Protein AF-A0A973DMP0-F1 (afdb_monomer)

Structure (mmCIF, N/CA/C/O backbone):
data_AF-A0A973DMP0-F1
#
_entry.id   AF-A0A973DMP0-F1
#
loop_
_atom_site.group_PDB
_atom_site.id
_atom_site.type_symbol
_atom_site.label_atom_id
_atom_site.label_alt_id
_atom_site.label_comp_id
_atom_site.label_asym_id
_atom_site.label_entity_id
_atom_site.label_seq_id
_atom_site.pdbx_PDB_ins_code
_atom_site.Cartn_x
_atom_site.Cartn_y
_atom_site.Cartn_z
_atom_site.occupancy
_atom_site.B_iso_or_equiv
_atom_site.auth_seq_id
_atom_site.auth_comp_id
_atom_site.auth_asym_id
_atom_site.auth_atom_id
_atom_site.pdbx_PDB_model_num
ATOM 1 N N . MET A 1 1 ? 19.971 -9.559 -19.909 1.00 93.69 1 MET A N 1
ATOM 2 C CA . MET A 1 1 ? 19.507 -9.706 -18.511 1.00 93.69 1 MET A CA 1
ATOM 3 C C . MET A 1 1 ? 19.829 -8.471 -17.680 1.00 93.69 1 MET A C 1
ATOM 5 O O . MET A 1 1 ? 18.895 -7.848 -17.205 1.00 93.69 1 MET A O 1
ATOM 9 N N . LEU A 1 2 ? 21.101 -8.068 -17.560 1.00 97.75 2 LEU A N 1
ATOM 10 C CA . LEU A 1 2 ? 21.484 -6.875 -16.789 1.00 97.75 2 LEU A CA 1
ATOM 11 C C . LEU A 1 2 ? 20.758 -5.595 -17.243 1.00 97.75 2 LEU A C 1
ATOM 13 O O . LEU A 1 2 ? 20.191 -4.897 -16.412 1.00 97.75 2 LEU A O 1
ATOM 17 N N . GLU A 1 3 ? 20.702 -5.336 -18.551 1.00 98.12 3 GLU A N 1
ATOM 18 C CA . GLU A 1 3 ? 19.973 -4.172 -19.083 1.00 98.12 3 GLU A CA 1
ATOM 19 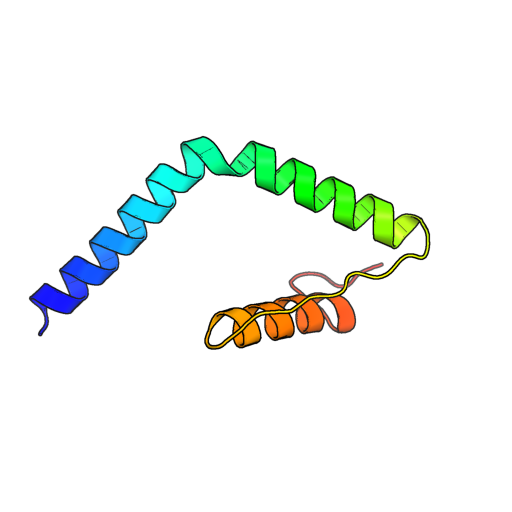C C . GLU A 1 3 ? 18.478 -4.214 -18.750 1.00 98.12 3 GLU A C 1
ATOM 21 O O . GLU A 1 3 ? 17.909 -3.213 -18.332 1.00 98.12 3 GLU A O 1
ATOM 26 N N . ARG A 1 4 ? 17.860 -5.401 -18.775 1.00 98.25 4 ARG A N 1
ATOM 27 C CA . ARG A 1 4 ? 16.447 -5.564 -18.410 1.00 98.25 4 ARG A CA 1
ATOM 28 C C . ARG A 1 4 ? 16.173 -5.262 -16.934 1.00 98.25 4 ARG A C 1
ATOM 30 O O . ARG A 1 4 ? 15.119 -4.727 -16.604 1.00 98.25 4 ARG A O 1
ATOM 37 N N . ILE A 1 5 ? 17.111 -5.607 -16.051 1.00 98.56 5 ILE A N 1
ATOM 38 C CA . ILE A 1 5 ? 17.023 -5.278 -14.622 1.00 98.56 5 ILE A CA 1
ATOM 39 C C . ILE A 1 5 ? 17.095 -3.761 -14.439 1.00 98.56 5 ILE A C 1
ATOM 41 O O . ILE A 1 5 ? 16.243 -3.196 -13.757 1.00 98.56 5 ILE A O 1
ATOM 45 N N . LYS A 1 6 ? 18.060 -3.099 -15.094 1.00 98.50 6 LYS A N 1
ATOM 46 C CA . LYS A 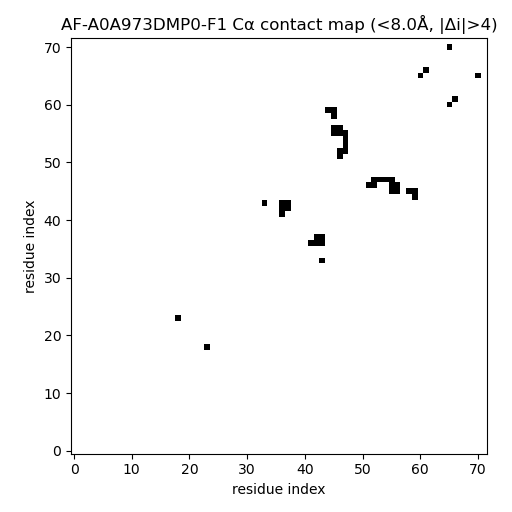1 6 ? 18.196 -1.636 -15.052 1.00 98.50 6 LYS A CA 1
ATOM 47 C C . LYS A 1 6 ? 16.926 -0.948 -15.545 1.00 98.50 6 LYS A C 1
ATOM 49 O O . LYS A 1 6 ? 16.395 -0.102 -14.837 1.00 98.50 6 LYS A O 1
ATOM 54 N N . GLU A 1 7 ? 16.406 -1.366 -16.700 1.00 98.62 7 GLU A N 1
ATOM 55 C CA . GLU A 1 7 ? 15.152 -0.851 -17.260 1.00 98.62 7 GLU A CA 1
ATOM 56 C C . GLU A 1 7 ? 13.989 -0.963 -16.266 1.00 98.62 7 GLU A C 1
ATOM 58 O O . GLU A 1 7 ? 13.287 0.018 -16.037 1.00 98.62 7 GLU A O 1
ATOM 63 N N . CYS A 1 8 ? 13.802 -2.131 -15.641 1.00 98.62 8 CYS A N 1
ATOM 64 C CA . CYS A 1 8 ? 12.730 -2.357 -14.669 1.00 98.62 8 CYS A CA 1
ATOM 65 C C . CYS A 1 8 ? 12.853 -1.426 -13.449 1.00 98.62 8 CYS A C 1
ATOM 67 O O . CYS A 1 8 ? 11.875 -0.806 -13.024 1.00 98.62 8 CYS A O 1
ATOM 69 N N . CYS A 1 9 ? 14.066 -1.270 -12.911 1.00 98.56 9 CYS A N 1
ATOM 70 C CA . CYS A 1 9 ? 14.318 -0.353 -11.802 1.00 98.56 9 CYS A CA 1
ATOM 71 C C . CYS A 1 9 ? 14.059 1.107 -12.201 1.00 98.56 9 CYS A C 1
ATOM 73 O O . CYS A 1 9 ? 13.389 1.823 -11.459 1.00 98.56 9 CYS A O 1
ATOM 75 N N . THR A 1 10 ? 14.527 1.540 -13.376 1.00 98.62 10 THR A N 1
ATOM 76 C CA . THR A 1 10 ? 14.283 2.895 -13.895 1.00 98.62 10 THR A CA 1
ATOM 77 C C . THR A 1 10 ? 12.791 3.163 -14.087 1.00 98.62 10 THR A C 1
ATOM 79 O O . THR A 1 10 ? 12.308 4.217 -13.685 1.00 98.62 10 THR A O 1
ATOM 82 N N . GLN A 1 11 ? 12.037 2.197 -14.619 1.00 98.69 11 GLN A N 1
ATOM 83 C CA . GLN A 1 11 ? 10.583 2.310 -14.747 1.00 98.69 11 GLN A CA 1
ATOM 84 C C . GLN A 1 11 ? 9.903 2.468 -13.383 1.00 98.69 11 GLN A C 1
ATOM 86 O O . GLN A 1 11 ? 9.088 3.371 -13.216 1.00 98.69 11 GLN A O 1
ATOM 91 N N . SER A 1 12 ? 10.282 1.664 -12.381 1.00 98.62 12 SER A N 1
ATOM 92 C CA . SER A 1 12 ? 9.736 1.800 -11.022 1.00 98.62 12 SER A CA 1
ATOM 93 C C . SER A 1 12 ? 10.032 3.168 -10.398 1.00 98.62 12 SER A C 1
ATOM 95 O O . SER A 1 12 ? 9.179 3.709 -9.695 1.00 98.62 12 SER A O 1
ATOM 97 N N . ILE A 1 13 ? 11.219 3.731 -10.649 1.00 98.62 13 ILE A N 1
ATOM 98 C CA . ILE A 1 13 ? 11.591 5.072 -10.177 1.00 98.62 13 ILE A CA 1
ATOM 99 C C . ILE A 1 13 ? 10.689 6.127 -10.818 1.00 98.62 13 ILE A C 1
ATOM 101 O O . ILE A 1 13 ? 10.105 6.923 -10.088 1.00 98.62 13 ILE A O 1
ATOM 105 N N . HIS A 1 14 ? 10.525 6.110 -12.144 1.00 98.50 14 HIS A N 1
ATOM 106 C CA . HIS A 1 14 ? 9.664 7.078 -12.829 1.00 98.50 14 HIS A CA 1
ATOM 107 C C . HIS A 1 14 ? 8.215 6.992 -12.345 1.00 98.50 14 HIS A C 1
ATOM 109 O O . HIS A 1 14 ? 7.656 8.007 -11.953 1.00 98.50 14 HIS A O 1
ATOM 115 N N . THR A 1 15 ? 7.646 5.787 -12.228 1.00 98.62 15 THR A N 1
ATOM 116 C CA . THR A 1 15 ? 6.284 5.622 -11.695 1.00 98.62 15 THR A CA 1
ATOM 117 C C . THR A 1 15 ? 6.131 6.209 -10.290 1.00 98.62 15 THR A C 1
ATOM 119 O O . THR A 1 15 ? 5.096 6.791 -9.979 1.00 98.62 15 THR A O 1
ATOM 122 N N . LYS A 1 16 ? 7.147 6.079 -9.427 1.00 98.62 16 LYS A N 1
ATOM 123 C CA . LYS A 1 16 ? 7.120 6.683 -8.087 1.00 98.62 16 LYS A CA 1
ATOM 124 C C . LYS A 1 16 ? 7.229 8.205 -8.138 1.00 98.62 16 LYS A C 1
ATOM 126 O O . LYS A 1 16 ? 6.549 8.855 -7.357 1.00 98.62 16 LYS A O 1
ATOM 131 N N . ILE A 1 17 ? 8.042 8.764 -9.036 1.00 98.31 17 ILE A N 1
ATOM 132 C CA . ILE A 1 17 ? 8.140 10.218 -9.234 1.00 98.31 17 ILE A CA 1
ATOM 133 C C . ILE A 1 17 ? 6.786 10.777 -9.688 1.00 98.31 17 ILE A C 1
ATOM 135 O O . ILE A 1 17 ? 6.272 11.688 -9.047 1.00 98.31 17 ILE A O 1
ATOM 139 N N . ASP A 1 18 ? 6.160 10.170 -10.696 1.00 98.12 18 ASP A N 1
ATOM 140 C CA . ASP A 1 18 ? 4.849 10.601 -11.201 1.00 98.12 18 ASP A CA 1
ATOM 141 C C . ASP A 1 18 ? 3.758 10.496 -10.114 1.00 98.12 18 ASP A C 1
ATOM 143 O O . ASP A 1 18 ? 2.874 11.347 -9.976 1.00 98.12 18 ASP A O 1
ATOM 147 N N . ALA A 1 19 ? 3.830 9.447 -9.289 1.00 98.38 19 ALA A N 1
ATOM 148 C CA . ALA A 1 19 ? 2.920 9.252 -8.169 1.00 98.38 19 ALA A CA 1
ATOM 149 C C . ALA A 1 19 ? 3.066 10.332 -7.082 1.00 98.38 19 ALA A C 1
ATOM 151 O O . ALA A 1 19 ? 2.064 10.696 -6.465 1.00 98.38 19 ALA A O 1
ATOM 152 N N . LEU A 1 20 ? 4.271 10.867 -6.849 1.00 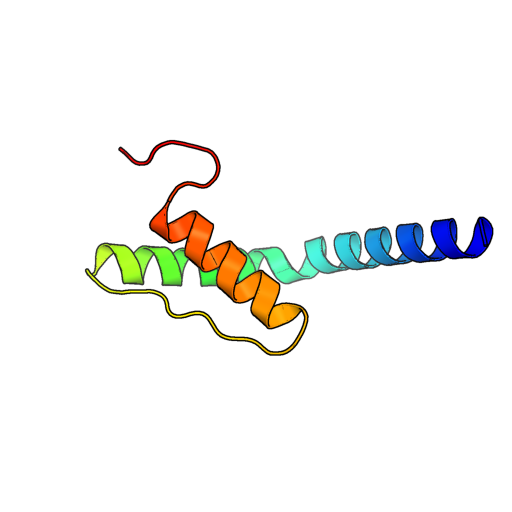97.94 20 LEU A N 1
ATOM 153 C CA . LEU A 1 20 ? 4.494 11.930 -5.859 1.00 97.94 20 LEU A CA 1
ATOM 154 C C . LEU A 1 20 ? 3.765 13.227 -6.217 1.00 97.94 20 LEU A C 1
ATOM 156 O O . LEU A 1 20 ? 3.402 13.977 -5.317 1.00 97.94 20 LEU A O 1
ATOM 160 N N . GLU A 1 21 ? 3.516 13.489 -7.497 1.00 95.81 21 GLU A N 1
ATOM 161 C CA . 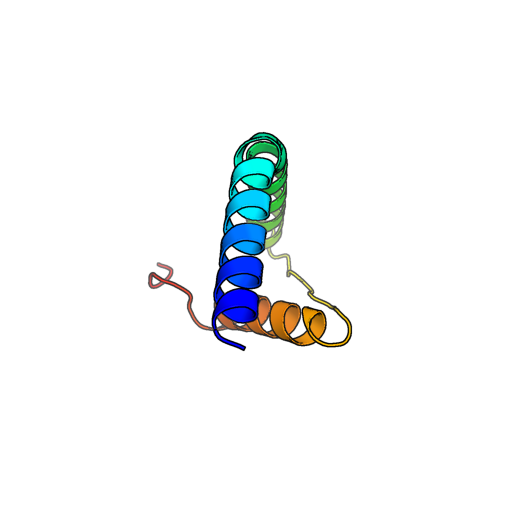GLU A 1 21 ? 2.809 14.701 -7.919 1.00 95.81 21 GLU A CA 1
ATOM 162 C C . GLU A 1 21 ? 1.290 14.599 -7.718 1.00 95.81 21 GLU A C 1
ATOM 164 O O . GLU A 1 21 ? 0.611 15.612 -7.555 1.00 95.81 21 GLU A O 1
ATOM 169 N N . THR A 1 22 ? 0.737 13.382 -7.716 1.00 96.56 22 THR A N 1
ATOM 170 C CA . THR A 1 22 ? -0.715 13.163 -7.851 1.00 96.56 22 THR A CA 1
ATOM 171 C C . THR A 1 22 ? -1.359 12.444 -6.669 1.00 96.56 22 THR A C 1
ATOM 173 O O . THR A 1 22 ? -2.515 12.713 -6.334 1.00 96.56 22 THR A O 1
ATOM 176 N N . LEU A 1 23 ? -0.641 11.534 -6.010 1.00 98.50 23 LEU A N 1
ATOM 177 C CA . LEU A 1 23 ? -1.198 10.690 -4.955 1.00 98.50 23 LEU A CA 1
ATOM 178 C C . LEU A 1 23 ? -1.208 11.292 -3.541 1.00 98.50 23 LEU A C 1
ATOM 180 O O . LEU A 1 23 ? -2.111 10.894 -2.798 1.00 98.50 23 LEU A O 1
ATOM 184 N N . PRO A 1 24 ? -0.317 12.222 -3.120 1.00 98.62 24 PRO A N 1
ATOM 185 C CA . PRO A 1 24 ? -0.282 12.660 -1.723 1.00 98.62 24 PRO A CA 1
ATOM 186 C C . PRO A 1 24 ? -1.629 13.143 -1.160 1.00 98.62 24 PRO A C 1
ATOM 188 O O . PRO A 1 24 ? -2.002 12.659 -0.091 1.00 98.62 24 PRO A O 1
ATOM 191 N N . PRO A 1 25 ? -2.434 13.966 -1.868 1.00 98.38 25 PRO A N 1
ATOM 192 C CA . PRO A 1 25 ? -3.739 14.384 -1.347 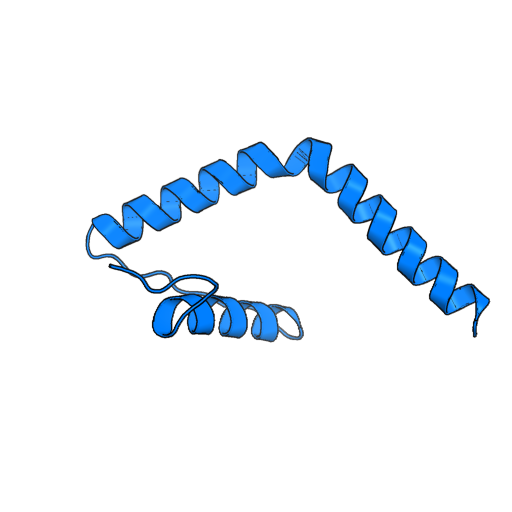1.00 98.38 25 PRO A CA 1
ATOM 193 C C . PRO A 1 25 ? -4.720 13.216 -1.151 1.00 98.38 25 PRO A C 1
ATOM 195 O O . PRO A 1 25 ? -5.531 13.211 -0.226 1.00 98.38 25 PRO A O 1
ATOM 198 N N . SER A 1 26 ? -4.651 12.198 -2.015 1.00 98.50 26 SER A N 1
ATOM 199 C CA . SER A 1 26 ? -5.506 11.009 -1.908 1.00 98.50 26 SER A CA 1
ATOM 200 C C . SER A 1 26 ? -5.060 10.090 -0.771 1.00 98.50 26 SER A C 1
ATOM 202 O O . SER A 1 26 ? -5.907 9.538 -0.069 1.00 98.50 26 SER A O 1
ATOM 204 N N . ILE A 1 27 ? -3.746 9.955 -0.566 1.00 98.69 27 ILE A N 1
ATOM 205 C CA . ILE A 1 27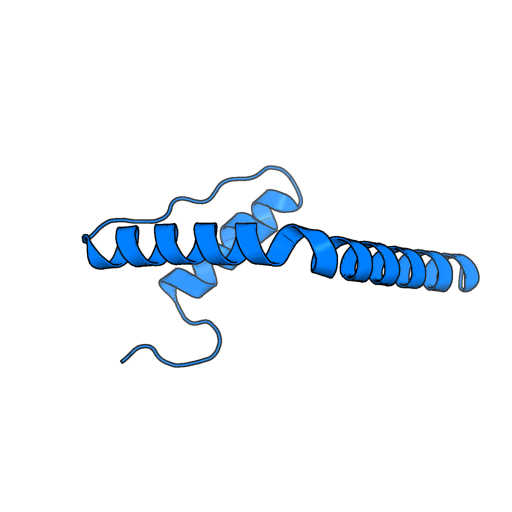 ? -3.162 9.188 0.541 1.00 98.69 27 ILE A CA 1
ATOM 206 C C . ILE A 1 27 ? -3.529 9.836 1.879 1.00 98.69 27 ILE A C 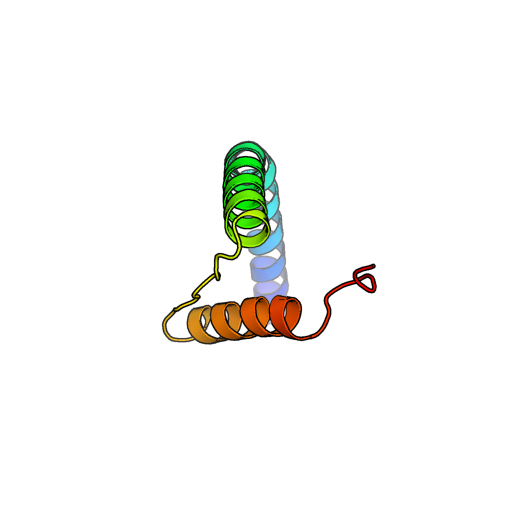1
ATOM 208 O O . ILE A 1 27 ? -4.028 9.142 2.762 1.00 98.69 27 ILE A O 1
ATOM 212 N N . GLU A 1 28 ? -3.361 11.155 2.012 1.00 98.69 28 GLU A N 1
ATOM 213 C CA . GLU A 1 28 ? -3.739 11.903 3.218 1.00 98.69 28 GLU A CA 1
ATOM 214 C C . GLU A 1 28 ? -5.226 11.715 3.537 1.00 98.69 28 GLU A C 1
ATOM 216 O O . GLU A 1 28 ? -5.592 11.339 4.652 1.00 98.69 28 GLU A O 1
ATOM 221 N N . LYS A 1 29 ? -6.095 11.888 2.535 1.00 98.69 29 LYS A N 1
ATOM 222 C CA . LYS A 1 29 ? -7.536 11.685 2.701 1.00 98.69 29 LYS A CA 1
ATOM 223 C C . LYS A 1 29 ? -7.869 10.263 3.163 1.00 98.69 29 LYS A C 1
ATOM 225 O O . LYS A 1 29 ? -8.675 10.097 4.079 1.00 98.69 29 LYS A O 1
ATOM 230 N N . ALA A 1 30 ? -7.269 9.244 2.547 1.00 98.62 30 ALA A N 1
ATOM 231 C CA . ALA A 1 30 ? -7.493 7.851 2.922 1.00 98.62 30 ALA A CA 1
ATOM 232 C C . ALA A 1 30 ? -7.014 7.564 4.354 1.00 98.62 30 ALA A C 1
ATOM 234 O O . ALA A 1 30 ? -7.744 6.942 5.126 1.00 98.62 30 ALA A O 1
ATOM 235 N N . ALA A 1 31 ? -5.840 8.076 4.733 1.00 98.44 31 ALA A N 1
ATOM 236 C CA . ALA A 1 31 ? -5.304 7.947 6.083 1.00 98.44 31 ALA A CA 1
ATOM 237 C C . ALA A 1 31 ? -6.238 8.585 7.122 1.00 98.44 31 ALA A C 1
ATOM 239 O O . ALA A 1 31 ? -6.579 7.945 8.116 1.00 98.44 31 ALA A O 1
ATOM 240 N N . MET A 1 32 ? -6.739 9.796 6.860 1.00 98.69 32 MET A N 1
ATOM 241 C CA . MET A 1 32 ? -7.686 10.468 7.756 1.00 98.69 32 MET A CA 1
ATOM 242 C C . MET A 1 32 ? -8.992 9.683 7.917 1.00 98.69 32 MET A C 1
ATOM 244 O O . MET A 1 32 ? -9.487 9.540 9.032 1.00 98.69 32 MET A O 1
ATOM 248 N N . MET A 1 33 ? -9.523 9.105 6.835 1.00 98.69 33 MET A N 1
ATOM 249 C CA . MET A 1 33 ? -10.709 8.241 6.904 1.00 98.69 33 MET A CA 1
ATOM 250 C C . MET A 1 33 ? -10.467 6.990 7.760 1.00 98.69 33 MET A C 1
ATOM 252 O O . MET A 1 33 ? -11.329 6.610 8.554 1.00 98.69 33 MET A O 1
ATOM 256 N N . MET A 1 34 ? -9.298 6.359 7.621 1.00 98.50 34 MET A N 1
ATOM 257 C CA . MET A 1 34 ? -8.909 5.190 8.415 1.00 98.50 34 MET A CA 1
ATOM 258 C C . MET A 1 34 ? -8.767 5.539 9.900 1.00 98.50 34 MET A C 1
ATOM 260 O O . MET A 1 34 ? -9.311 4.827 10.743 1.00 98.50 34 MET A O 1
ATOM 264 N N . VAL A 1 35 ? -8.115 6.661 10.223 1.00 97.75 35 VAL A N 1
ATOM 265 C CA . VAL A 1 35 ? -7.982 7.160 11.602 1.00 97.75 35 VAL A CA 1
ATOM 266 C C . VAL A 1 35 ? -9.353 7.427 12.216 1.00 97.75 35 VAL A C 1
ATOM 268 O O . VAL A 1 35 ? -9.637 6.933 13.305 1.00 97.75 35 VAL A O 1
ATOM 271 N N . SER A 1 36 ? -10.234 8.149 11.516 1.00 98.50 36 SER A N 1
ATOM 272 C CA . SER A 1 36 ? -11.592 8.413 12.006 1.00 98.50 36 SER A CA 1
ATOM 273 C C . SER A 1 36 ? -12.396 7.131 12.228 1.00 98.50 36 SER A C 1
ATOM 275 O O . SER A 1 36 ? -13.135 7.045 13.204 1.00 98.50 36 SER A O 1
ATOM 277 N N . CYS A 1 37 ? -12.245 6.126 11.359 1.00 98.56 37 CYS A N 1
ATOM 278 C CA . CYS A 1 37 ? -12.904 4.833 11.528 1.00 98.56 37 CYS A CA 1
ATOM 279 C C . CYS A 1 37 ? -12.450 4.130 12.812 1.00 98.56 37 CYS A C 1
ATOM 281 O O . CYS A 1 37 ? -13.292 3.681 13.584 1.00 98.56 37 CYS A O 1
ATOM 283 N N . LEU A 1 38 ? -11.140 4.065 13.056 1.00 97.06 38 LEU A N 1
ATOM 284 C CA . LEU A 1 38 ? -10.584 3.386 14.227 1.00 97.06 38 LEU A CA 1
ATOM 285 C C . LEU A 1 38 ? -10.891 4.127 15.536 1.00 97.06 38 LEU A C 1
ATOM 287 O O . LEU A 1 38 ? -11.207 3.482 16.528 1.00 97.06 38 LEU A O 1
ATOM 291 N N . LEU A 1 39 ? -10.860 5.465 15.538 1.00 97.00 39 LEU A N 1
ATOM 292 C CA . LEU A 1 39 ? -11.258 6.270 16.703 1.00 97.00 39 LEU A CA 1
ATOM 293 C C . LEU A 1 39 ? -12.756 6.159 17.027 1.00 97.00 39 LEU A C 1
ATOM 295 O O . LEU A 1 39 ? -13.154 6.421 18.156 1.00 97.00 39 LEU A O 1
ATOM 299 N N . GLY A 1 40 ? -13.582 5.792 16.046 1.00 98.25 40 GLY A N 1
ATOM 300 C CA . GLY A 1 40 ? -15.012 5.529 16.218 1.00 98.25 40 GLY A CA 1
ATOM 301 C C . GLY A 1 40 ? -15.342 4.072 16.553 1.00 98.25 40 GLY A C 1
ATOM 302 O O . GLY A 1 40 ? -16.426 3.622 16.187 1.00 98.25 40 GLY A O 1
ATOM 303 N N . ASP A 1 41 ? -14.406 3.323 17.149 1.00 97.75 41 ASP A N 1
ATOM 304 C CA . ASP A 1 41 ? -14.516 1.883 17.452 1.00 97.75 41 ASP A CA 1
ATOM 305 C C . ASP A 1 41 ? -14.833 0.999 16.225 1.00 97.75 41 ASP A C 1
ATOM 307 O O . ASP A 1 41 ? -15.358 -0.116 16.321 1.00 97.75 41 ASP A O 1
ATOM 311 N N . GLY A 1 42 ? -14.513 1.501 15.032 1.00 98.38 42 GLY A N 1
ATOM 312 C CA . GLY A 1 42 ? -14.629 0.781 13.775 1.00 98.38 42 GLY A CA 1
ATOM 313 C C . GLY A 1 42 ? -13.463 -0.177 13.527 1.00 98.38 42 GLY A C 1
ATOM 314 O O . GLY A 1 42 ? -12.516 -0.296 14.300 1.00 98.38 42 GLY A O 1
ATOM 315 N N . LYS A 1 43 ? -13.522 -0.873 12.389 1.00 97.94 43 LYS A N 1
ATOM 316 C CA . LYS A 1 43 ? -12.467 -1.783 11.925 1.00 97.94 43 LYS A CA 1
ATOM 317 C C . LYS A 1 43 ? -12.229 -1.610 10.434 1.00 97.94 43 LYS A C 1
ATOM 319 O O . LYS A 1 43 ? -13.167 -1.345 9.683 1.00 97.94 43 LYS A O 1
ATOM 324 N N . ILE A 1 44 ? -10.990 -1.828 10.011 1.00 98.44 44 ILE A N 1
ATOM 325 C CA . ILE A 1 44 ? -10.592 -1.772 8.605 1.00 98.44 44 ILE A CA 1
ATOM 326 C C . ILE A 1 44 ? -10.536 -3.200 8.059 1.00 98.44 44 ILE A C 1
ATOM 328 O O . ILE A 1 44 ? -9.897 -4.069 8.647 1.00 98.44 44 ILE A O 1
ATOM 332 N N . LEU A 1 45 ? -11.221 -3.441 6.940 1.00 98.38 45 LEU A N 1
ATOM 333 C CA . LEU A 1 45 ? -11.196 -4.716 6.224 1.00 98.38 45 LEU A CA 1
ATOM 334 C C . LEU A 1 45 ? -10.425 -4.532 4.918 1.00 98.38 45 LEU A C 1
ATOM 336 O O . LEU A 1 45 ? -10.748 -3.640 4.134 1.00 98.38 45 LEU A O 1
ATOM 340 N N . THR A 1 46 ? -9.431 -5.382 4.673 1.00 98.38 46 THR A N 1
ATOM 341 C CA . THR A 1 46 ? -8.650 -5.393 3.432 1.00 98.38 46 THR A CA 1
ATOM 342 C C . THR A 1 46 ? -8.948 -6.644 2.613 1.00 98.38 46 THR A C 1
ATOM 344 O O . THR A 1 46 ? -9.223 -7.715 3.151 1.00 98.38 46 THR A O 1
ATOM 347 N N . CYS A 1 47 ? -8.922 -6.512 1.288 1.00 98.44 47 CYS A N 1
ATOM 348 C CA . CYS A 1 47 ? -9.060 -7.629 0.359 1.00 98.44 47 CYS A CA 1
ATOM 349 C C . CYS A 1 47 ? -8.316 -7.325 -0.947 1.00 98.44 47 CYS A C 1
ATOM 351 O O . CYS A 1 47 ? -8.074 -6.166 -1.280 1.00 98.44 47 CYS A O 1
ATOM 353 N N . GLY A 1 48 ? -7.943 -8.369 -1.681 1.00 98.00 48 GLY A N 1
ATOM 354 C CA . GLY A 1 48 ? -7.226 -8.266 -2.948 1.00 98.00 48 GLY A CA 1
ATOM 355 C C . GLY A 1 48 ? -7.043 -9.642 -3.586 1.00 98.00 48 GLY A C 1
ATOM 356 O O . GLY A 1 48 ? -7.288 -10.658 -2.939 1.00 98.00 48 GLY A O 1
ATOM 357 N N . ASN A 1 49 ? -6.605 -9.675 -4.847 1.00 98.38 49 ASN A N 1
ATOM 358 C CA . ASN A 1 49 ? -6.340 -10.905 -5.601 1.00 98.38 49 ASN A CA 1
ATOM 359 C C . ASN A 1 49 ? -4.861 -10.981 -6.007 1.00 98.38 49 ASN A C 1
ATOM 361 O O . ASN A 1 49 ? -4.250 -9.956 -6.311 1.00 98.38 49 ASN A O 1
ATOM 365 N N . GLY A 1 50 ? -4.286 -12.187 -6.060 1.00 97.44 50 GLY A N 1
ATOM 366 C CA . GLY A 1 50 ? -2.890 -12.383 -6.472 1.00 97.44 50 GLY A CA 1
ATOM 367 C C . GLY A 1 50 ? -1.910 -11.603 -5.587 1.00 97.44 50 GLY A C 1
ATOM 368 O O . GLY A 1 50 ? -1.990 -11.687 -4.365 1.00 97.44 50 GLY A O 1
ATOM 369 N N . GLY A 1 51 ? -1.012 -10.818 -6.192 1.00 97.19 51 GLY A N 1
ATOM 370 C CA . GLY A 1 51 ? -0.055 -9.985 -5.447 1.00 97.19 51 GLY A CA 1
ATOM 371 C C . GLY A 1 51 ? -0.729 -9.018 -4.467 1.00 97.19 51 GLY A C 1
ATOM 372 O O . GLY A 1 51 ? -0.299 -8.915 -3.324 1.00 97.19 51 GLY A O 1
ATOM 373 N N . SER A 1 52 ? -1.863 -8.424 -4.850 1.00 97.94 52 SER A N 1
ATOM 374 C CA . SER A 1 52 ? -2.609 -7.498 -3.988 1.00 97.94 52 SER A CA 1
ATOM 375 C C . SER A 1 52 ? -3.273 -8.179 -2.787 1.00 97.94 52 SER A C 1
ATOM 377 O O . SER A 1 52 ? -3.590 -7.511 -1.807 1.00 97.94 52 SER A O 1
ATOM 379 N N . ALA A 1 53 ? -3.480 -9.501 -2.824 1.00 98.50 53 ALA A N 1
ATOM 380 C CA . ALA A 1 53 ? -3.871 -10.251 -1.628 1.00 98.50 53 ALA A CA 1
ATOM 381 C C . ALA A 1 53 ? -2.733 -10.254 -0.590 1.00 98.50 53 ALA A C 1
ATOM 383 O O . ALA A 1 53 ? -2.987 -10.144 0.608 1.00 98.50 53 ALA A O 1
ATOM 384 N N . GLY A 1 54 ? -1.483 -10.313 -1.069 1.00 98.44 54 GLY A N 1
ATOM 385 C CA . GLY A 1 54 ? -0.264 -10.143 -0.279 1.00 98.44 54 GLY A CA 1
ATOM 386 C C . GLY A 1 54 ? -0.180 -8.768 0.391 1.00 98.44 54 GLY A C 1
ATOM 387 O O . GLY A 1 54 ? 0.117 -8.683 1.579 1.00 98.44 54 GLY A O 1
ATOM 388 N N . ASP A 1 55 ? -0.521 -7.701 -0.328 1.00 98.50 55 ASP A N 1
ATOM 389 C CA . ASP A 1 55 ? -0.549 -6.347 0.243 1.00 98.50 55 ASP A CA 1
ATOM 390 C C . ASP A 1 55 ? -1.686 -6.186 1.267 1.00 98.50 55 ASP A C 1
ATOM 392 O O . ASP A 1 55 ? -1.496 -5.604 2.336 1.00 98.50 55 ASP A O 1
ATOM 396 N N . ALA A 1 56 ? -2.861 -6.767 0.988 1.00 98.62 56 ALA A N 1
ATOM 397 C CA . ALA A 1 56 ? -3.999 -6.748 1.905 1.00 98.62 56 ALA A CA 1
ATOM 398 C C . ALA A 1 56 ? -3.670 -7.419 3.249 1.00 98.62 56 ALA A C 1
ATOM 400 O O . ALA A 1 56 ? -3.985 -6.854 4.303 1.00 98.62 56 ALA A O 1
ATOM 401 N N . GLN A 1 57 ? -3.015 -8.589 3.224 1.00 98.25 57 GLN A N 1
ATOM 402 C CA . GLN A 1 57 ? -2.555 -9.246 4.452 1.00 98.25 57 GLN A CA 1
ATOM 403 C C . GLN A 1 57 ? -1.446 -8.436 5.138 1.00 98.25 57 GLN A C 1
ATOM 405 O O . GLN A 1 57 ? -1.483 -8.307 6.360 1.00 98.25 57 GLN A O 1
ATOM 410 N N . HIS A 1 58 ? -0.512 -7.851 4.376 1.00 97.94 58 HIS A N 1
ATOM 411 C CA . HIS A 1 58 ? 0.598 -7.064 4.911 1.00 97.94 58 HIS A CA 1
ATOM 412 C C . HIS A 1 58 ? 0.064 -5.900 5.746 1.00 97.94 58 HIS A C 1
ATOM 414 O O . HIS A 1 58 ? 0.326 -5.835 6.946 1.00 97.94 58 HIS A O 1
ATOM 420 N N . PHE A 1 59 ? -0.803 -5.080 5.152 1.00 97.94 59 PHE A N 1
ATOM 421 C CA . PHE A 1 59 ? -1.430 -3.950 5.830 1.00 97.94 59 PHE A CA 1
ATOM 422 C C . PHE A 1 59 ? -2.218 -4.382 7.076 1.00 97.94 59 PHE A C 1
ATOM 424 O O . PHE A 1 59 ? -2.095 -3.788 8.146 1.00 97.94 59 PHE A O 1
ATOM 431 N N . SER A 1 60 ? -3.004 -5.461 6.976 1.00 97.62 60 SER A N 1
ATOM 432 C CA . SER A 1 60 ? -3.746 -5.969 8.137 1.00 97.62 60 SER A CA 1
ATOM 433 C C . SER A 1 60 ? -2.816 -6.418 9.273 1.00 97.62 60 SER A C 1
ATOM 435 O O . SER A 1 60 ? -3.124 -6.199 10.443 1.00 97.62 60 SER A O 1
ATOM 437 N N . SER A 1 61 ? -1.654 -6.994 8.945 1.00 96.69 61 SER A N 1
ATOM 438 C CA . SER A 1 61 ? -0.682 -7.474 9.929 1.00 96.69 61 SER A CA 1
ATOM 439 C C . SER A 1 61 ? 0.016 -6.328 10.661 1.00 96.69 61 SER A C 1
ATOM 441 O O . SER A 1 61 ? 0.182 -6.398 11.877 1.00 96.69 61 SER A O 1
ATOM 443 N N . GLU A 1 62 ? 0.330 -5.238 9.960 1.00 96.12 62 GLU A N 1
ATOM 444 C CA . GLU A 1 62 ? 0.874 -4.012 10.553 1.00 96.12 62 GLU A CA 1
ATOM 445 C C . GLU A 1 62 ? -0.130 -3.360 11.512 1.00 96.12 62 GLU A C 1
ATOM 447 O O . GLU A 1 62 ? 0.244 -2.849 12.574 1.00 96.12 62 GLU A O 1
ATOM 452 N N . LEU A 1 63 ? -1.424 -3.419 11.169 1.00 94.69 63 LEU A N 1
ATOM 453 C CA . LEU A 1 63 ? -2.500 -2.891 12.002 1.00 94.69 6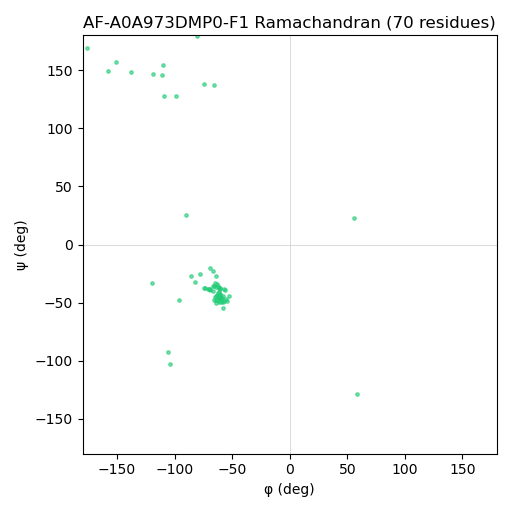3 LEU A CA 1
ATOM 454 C C . LEU A 1 63 ? -2.806 -3.750 13.234 1.00 94.69 63 LEU A C 1
ATOM 456 O O . LEU A 1 63 ? -3.108 -3.186 14.286 1.00 94.69 63 LEU A O 1
ATOM 460 N N . LEU A 1 64 ? -2.734 -5.072 13.121 1.00 94.44 64 LEU A N 1
ATOM 461 C CA . LEU A 1 64 ? -3.027 -5.993 14.223 1.00 94.44 64 LEU A CA 1
ATOM 462 C C . LEU A 1 64 ? -1.842 -6.191 15.170 1.00 94.44 64 LEU A C 1
ATOM 464 O O . LEU A 1 64 ? -2.052 -6.419 16.357 1.00 94.44 64 LEU A O 1
ATOM 468 N N . ASN A 1 65 ? -0.619 -6.132 14.645 1.00 92.19 65 ASN A N 1
ATOM 469 C CA . ASN A 1 65 ? 0.602 -6.323 15.414 1.00 92.19 65 ASN A CA 1
ATOM 470 C C . ASN A 1 65 ? 1.304 -4.979 15.639 1.00 92.19 65 ASN A C 1
ATOM 472 O O . ASN A 1 65 ? 1.012 -4.266 16.597 1.00 92.19 65 ASN A O 1
ATOM 476 N N . ARG A 1 66 ? 2.225 -4.620 14.740 1.00 90.50 66 ARG A N 1
ATOM 477 C CA . ARG A 1 66 ? 3.033 -3.404 14.819 1.00 90.50 66 ARG A CA 1
ATOM 478 C C . ARG A 1 66 ? 3.553 -3.029 13.436 1.00 90.50 66 ARG A C 1
ATOM 480 O O . ARG A 1 66 ? 3.840 -3.916 12.635 1.00 90.50 66 ARG A O 1
ATOM 487 N N . TYR A 1 67 ? 3.726 -1.729 13.215 1.00 89.75 67 TYR A N 1
ATOM 488 C CA . TYR A 1 67 ? 4.447 -1.171 12.072 1.00 89.75 67 TYR A CA 1
ATOM 489 C C . TYR A 1 67 ? 5.841 -0.676 12.516 1.00 89.75 67 TYR A C 1
ATOM 491 O O . TYR A 1 67 ? 6.715 -1.499 12.785 1.00 89.75 67 TYR A O 1
ATOM 499 N N . GLU A 1 68 ? 6.040 0.636 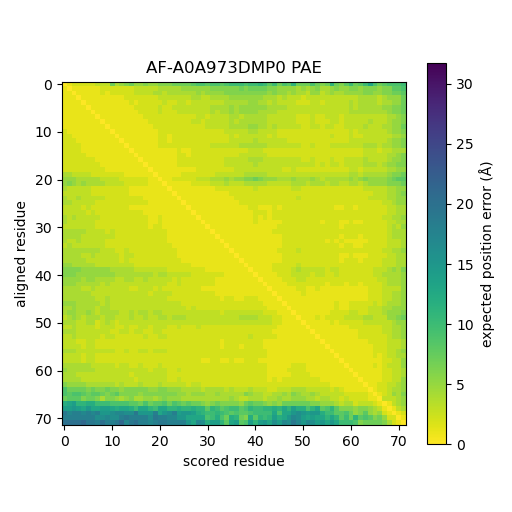12.680 1.00 86.31 68 GLU A N 1
ATOM 500 C CA . GLU A 1 68 ? 7.330 1.241 13.061 1.00 86.31 68 GLU A CA 1
ATOM 501 C C . GLU A 1 68 ? 7.465 1.521 14.565 1.00 86.31 68 GLU A C 1
ATOM 503 O O . GLU A 1 68 ? 8.471 1.162 15.177 1.00 86.31 68 GLU A O 1
ATOM 508 N N . THR A 1 69 ? 6.455 2.137 15.181 1.00 81.44 69 THR A N 1
ATOM 509 C CA . THR A 1 69 ? 6.455 2.489 16.608 1.00 81.44 69 THR A CA 1
ATOM 510 C C . THR A 1 69 ? 5.461 1.640 17.393 1.00 81.44 69 THR A C 1
ATOM 512 O O . THR A 1 69 ? 4.477 1.131 16.845 1.00 81.44 69 THR A O 1
ATOM 515 N N . GLU A 1 70 ? 5.714 1.472 18.694 1.00 75.38 70 GLU A N 1
ATOM 516 C CA . GLU A 1 70 ? 4.664 0.985 19.587 1.00 75.38 70 GLU A CA 1
ATOM 517 C C . GLU A 1 70 ? 3.551 2.027 19.677 1.00 75.38 70 GLU A C 1
ATOM 519 O O . GLU A 1 70 ? 3.804 3.233 19.746 1.00 75.38 70 GLU A O 1
ATOM 524 N N . ARG A 1 71 ? 2.308 1.546 19.635 1.00 75.56 71 ARG A N 1
ATOM 525 C CA . ARG A 1 71 ? 1.149 2.389 19.915 1.00 75.56 71 ARG A CA 1
ATOM 526 C C . ARG A 1 71 ? 1.098 2.615 21.430 1.00 75.56 71 ARG A C 1
ATOM 528 O O . ARG A 1 71 ? 1.380 1.659 22.152 1.00 75.56 71 ARG A O 1
ATOM 535 N N . PRO A 1 72 ? 0.809 3.845 21.887 1.00 63.53 72 PRO A N 1
ATOM 536 C CA . PRO A 1 72 ? 0.670 4.139 23.310 1.00 63.53 72 PRO A CA 1
ATOM 537 C C . PRO A 1 72 ? -0.455 3.332 23.965 1.00 63.53 72 PRO A C 1
ATOM 539 O O . PRO A 1 72 ? -1.390 2.912 23.241 1.00 63.53 72 PRO A O 1
#

Mean predicted aligned error: 3.11 Å

Secondary structure (DSSP, 8-state):
-HHHHHHHHHHHHHHHHHHHHHSHHHHHHHHHHHHHHHHTT-------STHHHHHHHHHHHHHHS-SSS---

Solvent-accessible surface area (backbone atoms only — not comparable to full-atom values): 4351 Å² total; per-residue (Å²): 108,71,68,58,52,51,51,52,53,53,50,55,49,51,55,50,56,61,40,64,80,67,40,56,69,58,52,53,51,50,52,52,53,53,52,54,37,49,77,66,78,45,82,89,85,69,76,54,65,75,72,45,31,55,52,26,52,49,55,52,46,34,71,74,70,55,72,92,63,86,79,133

Foldseek 3Di:
DVVVVVVVVVVVVVVVVVCVVPCPVVVVVVVVVQVVQVVVVHDDQFDDDDVSNVVRVVVVCCVVPNDDDDDD

pLDDT: mean 96.18, std 6.01, range [63.53, 98.69]

Radius of gyration: 16.38 Å; Cα contacts (8 Å, |Δi|>4): 23; chains: 1; bounding box: 36×27×42 Å

Sequence (72 aa):
MLERIKECCTQSIHTKIDALETLPPSIEKAAMMMVSCLLGDGKILTCGNGGSAGDAQHFSSELLNRYETERP